Protein AF-A0A6F9ZJY0-F1 (afdb_monomer_lite)

Structure (mmCIF, N/CA/C/O backbone):
data_AF-A0A6F9ZJY0-F1
#
_entry.id   AF-A0A6F9ZJY0-F1
#
loop_
_atom_site.group_PDB
_atom_site.id
_atom_site.type_symbol
_atom_site.label_atom_id
_atom_site.label_alt_id
_atom_site.label_comp_id
_atom_site.label_asym_id
_atom_site.label_entity_id
_atom_site.label_seq_id
_atom_site.pdbx_PDB_ins_code
_atom_site.Cartn_x
_atom_site.Cartn_y
_atom_site.Cartn_z
_atom_site.occupancy
_atom_site.B_iso_or_equiv
_atom_site.auth_seq_id
_atom_site.auth_comp_id
_atom_site.auth_asym_id
_atom_site.auth_atom_id
_atom_site.pdbx_PDB_model_num
ATOM 1 N N . MET A 1 1 ? -24.459 -9.310 8.327 1.00 70.88 1 MET A N 1
ATOM 2 C CA . MET A 1 1 ? -23.333 -9.295 9.297 1.00 70.88 1 MET A CA 1
ATOM 3 C C . MET A 1 1 ? -23.371 -8.036 10.149 1.00 70.88 1 MET A C 1
ATOM 5 O O . MET A 1 1 ? -23.556 -6.952 9.599 1.00 70.88 1 MET A O 1
ATOM 9 N N . THR A 1 2 ? -23.153 -8.172 11.460 1.00 90.75 2 THR A N 1
ATOM 10 C CA . THR A 1 2 ? -22.990 -7.040 12.390 1.00 90.75 2 THR A CA 1
ATOM 11 C C . THR A 1 2 ? -21.738 -6.221 12.047 1.00 90.75 2 THR A C 1
ATOM 13 O O . THR A 1 2 ? -20.824 -6.716 11.381 1.00 90.75 2 THR A O 1
ATOM 16 N N . LYS A 1 3 ? -21.663 -4.962 12.502 1.00 86.94 3 LYS A N 1
ATOM 17 C CA . LYS A 1 3 ? -20.489 -4.092 12.277 1.00 86.94 3 LYS A CA 1
ATOM 18 C C . LYS A 1 3 ? -19.188 -4.739 12.768 1.00 86.94 3 LYS A C 1
ATOM 20 O O . LYS A 1 3 ? -18.176 -4.675 12.077 1.00 86.94 3 LYS A O 1
ATOM 25 N N . ILE A 1 4 ? -19.239 -5.400 13.923 1.00 87.38 4 ILE A N 1
ATOM 26 C CA . ILE A 1 4 ? -18.103 -6.127 14.507 1.00 87.38 4 ILE A CA 1
ATOM 27 C C . ILE A 1 4 ? -17.690 -7.293 13.603 1.00 87.38 4 ILE A C 1
ATOM 29 O O . ILE A 1 4 ? -16.508 -7.451 13.313 1.00 87.38 4 ILE A O 1
ATOM 33 N N . GLY A 1 5 ? -18.655 -8.055 13.074 1.00 89.75 5 GLY A N 1
ATOM 34 C CA . GLY A 1 5 ? -18.372 -9.108 12.098 1.00 89.75 5 GLY A CA 1
ATOM 35 C C . GLY A 1 5 ? -17.683 -8.574 10.839 1.00 89.75 5 GLY A C 1
ATOM 36 O O . GLY A 1 5 ? -16.706 -9.162 10.379 1.00 89.75 5 GLY A O 1
ATOM 37 N N . LYS A 1 6 ? -18.146 -7.433 10.303 1.00 91.94 6 LYS A N 1
ATOM 38 C CA . LYS A 1 6 ? -17.515 -6.780 9.140 1.00 91.94 6 LYS A CA 1
ATOM 39 C C . LYS A 1 6 ? -16.080 -6.343 9.445 1.00 91.94 6 LYS A C 1
ATOM 41 O O . LYS A 1 6 ? -15.206 -6.551 8.616 1.00 91.94 6 LYS A O 1
ATOM 46 N N . LEU A 1 7 ? -15.831 -5.786 10.633 1.00 91.06 7 LEU A N 1
ATOM 47 C CA . LEU A 1 7 ? -14.488 -5.396 11.075 1.00 91.06 7 LEU A CA 1
ATOM 48 C C . LEU A 1 7 ? -13.551 -6.598 11.217 1.00 91.06 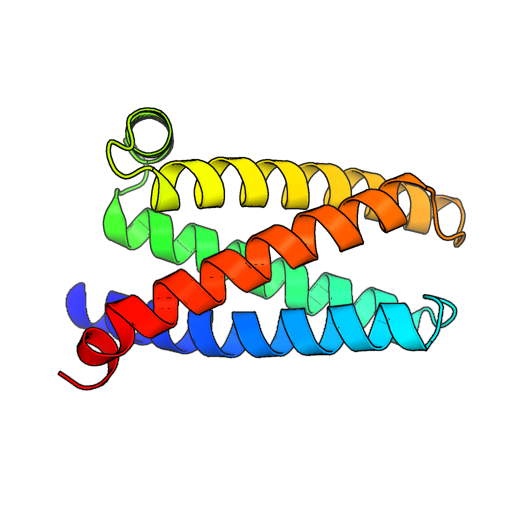7 LEU A C 1
ATOM 50 O O . LEU A 1 7 ? -12.422 -6.528 10.747 1.00 91.06 7 LEU A O 1
ATOM 54 N N . ARG A 1 8 ? -14.011 -7.712 11.801 1.00 89.81 8 ARG A N 1
ATOM 55 C CA . ARG A 1 8 ? -13.210 -8.946 11.891 1.00 89.81 8 ARG A CA 1
ATOM 56 C C . ARG A 1 8 ? -12.837 -9.478 10.507 1.00 89.81 8 ARG A C 1
ATOM 58 O O . ARG A 1 8 ? -11.674 -9.800 10.281 1.00 89.81 8 ARG A O 1
ATOM 65 N N . LEU A 1 9 ? -13.797 -9.534 9.581 1.00 91.62 9 LEU A N 1
ATOM 66 C CA . LEU A 1 9 ? -13.547 -9.965 8.202 1.00 91.62 9 LEU A CA 1
ATOM 67 C C . LEU A 1 9 ? -12.566 -9.028 7.489 1.00 91.62 9 LEU A C 1
ATOM 69 O O . LEU A 1 9 ? -11.573 -9.491 6.939 1.00 91.62 9 LEU A O 1
ATOM 73 N N . CYS A 1 10 ? -12.821 -7.720 7.543 1.00 94.12 10 CYS A N 1
ATOM 74 C CA . CYS A 1 10 ? -11.962 -6.708 6.937 1.00 94.12 10 CYS A CA 1
ATOM 75 C C . CYS A 1 10 ? -10.534 -6.800 7.481 1.00 94.12 10 CYS A C 1
ATOM 77 O O . CYS A 1 10 ? -9.593 -6.874 6.703 1.00 94.12 10 CYS A O 1
ATOM 79 N N . ASN A 1 11 ? -10.363 -6.917 8.797 1.00 91.62 11 ASN A N 1
ATOM 80 C CA . ASN A 1 11 ? -9.050 -7.066 9.409 1.00 91.62 11 ASN A CA 1
ATOM 81 C C . ASN A 1 11 ? -8.338 -8.347 8.939 1.00 91.62 11 ASN A C 1
ATOM 83 O O . ASN A 1 11 ? -7.167 -8.285 8.570 1.00 91.62 11 ASN A O 1
ATOM 87 N N . ARG A 1 12 ? -9.020 -9.505 8.905 1.00 90.75 12 ARG A N 1
ATOM 88 C CA . ARG A 1 12 ? -8.431 -10.770 8.409 1.00 90.75 12 ARG A CA 1
ATOM 89 C C . ARG A 1 12 ? -7.980 -10.652 6.957 1.00 90.75 12 ARG A C 1
ATOM 91 O O . ARG A 1 12 ? -6.862 -11.041 6.628 1.00 90.75 12 ARG A O 1
ATOM 98 N N . LEU A 1 13 ? -8.829 -10.078 6.107 1.00 93.88 13 LEU A N 1
ATOM 99 C CA . LEU A 1 13 ? -8.485 -9.818 4.714 1.00 93.88 13 LEU A CA 1
ATOM 100 C C . LEU A 1 13 ? -7.329 -8.823 4.608 1.00 93.88 13 LEU A C 1
ATOM 102 O O . LEU A 1 13 ? -6.469 -8.993 3.758 1.00 93.88 13 LEU A O 1
ATOM 106 N N . LEU A 1 14 ? -7.284 -7.795 5.456 1.00 92.88 14 LEU A N 1
ATOM 107 C CA . LEU A 1 14 ? -6.222 -6.794 5.438 1.00 92.88 14 LEU A CA 1
ATOM 108 C C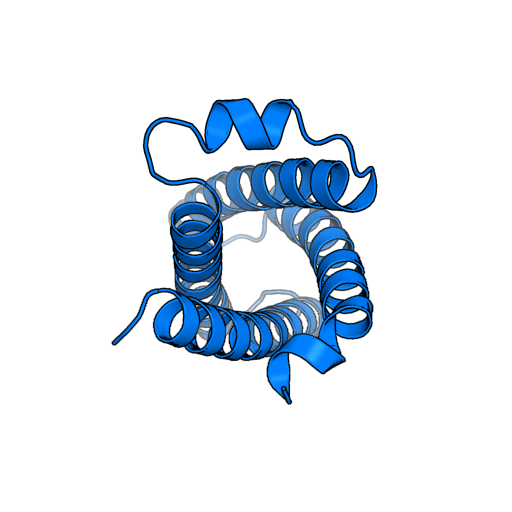 . LEU A 1 14 ? -4.877 -7.416 5.819 1.00 92.88 14 LEU A C 1
ATOM 110 O O . LEU A 1 14 ? -3.871 -7.125 5.178 1.00 92.88 14 LEU A O 1
ATOM 114 N N . PHE A 1 15 ? -4.857 -8.317 6.804 1.00 91.88 15 PHE A N 1
ATOM 115 C CA . PHE A 1 15 ? -3.665 -9.089 7.148 1.00 91.88 15 PHE A CA 1
ATOM 116 C C . PHE A 1 15 ? -3.200 -9.956 5.973 1.00 91.88 15 PHE A C 1
ATOM 118 O O . PHE A 1 15 ? -2.045 -9.858 5.566 1.00 91.88 15 PHE A O 1
ATOM 125 N N . PHE A 1 16 ? -4.110 -10.729 5.374 1.00 93.50 16 PHE A N 1
ATOM 126 C CA . PHE A 1 16 ? -3.802 -11.543 4.197 1.00 93.50 16 PHE A CA 1
ATOM 127 C C . PHE A 1 16 ? -3.266 -10.694 3.032 1.00 93.50 16 PHE A C 1
ATOM 129 O O . PHE A 1 16 ? -2.218 -11.001 2.469 1.00 93.50 16 PHE A O 1
ATOM 136 N N . MET A 1 17 ? -3.926 -9.577 2.718 1.00 94.81 17 MET A N 1
ATOM 137 C CA . MET A 1 17 ? -3.501 -8.678 1.643 1.00 94.81 17 MET A CA 1
ATOM 138 C C . MET A 1 17 ? -2.168 -7.989 1.952 1.00 94.81 17 MET A C 1
ATOM 140 O O . MET A 1 17 ? -1.394 -7.761 1.030 1.00 94.81 17 MET A O 1
ATOM 144 N N . THR A 1 18 ? -1.864 -7.708 3.225 1.00 93.81 18 THR A N 1
ATOM 145 C CA . THR A 1 18 ? -0.549 -7.188 3.646 1.00 93.81 18 THR A CA 1
ATOM 146 C C . THR A 1 18 ? 0.563 -8.190 3.328 1.00 93.81 18 THR A C 1
ATOM 148 O O . THR A 1 18 ? 1.615 -7.792 2.836 1.00 93.81 18 THR A O 1
ATOM 151 N N . LEU A 1 19 ? 0.338 -9.487 3.565 1.00 94.31 19 LEU A N 1
ATOM 152 C CA . LEU A 1 19 ? 1.310 -10.526 3.212 1.00 94.31 19 LEU A CA 1
ATOM 153 C C . LEU A 1 19 ? 1.467 -10.655 1.695 1.00 94.31 19 LEU A C 1
ATOM 155 O O . LEU A 1 19 ? 2.590 -10.681 1.202 1.00 94.31 19 LEU A O 1
ATOM 159 N N . MET A 1 20 ? 0.357 -10.677 0.952 1.00 96.00 20 MET A N 1
ATOM 160 C CA . MET A 1 20 ? 0.380 -10.779 -0.511 1.00 96.00 20 MET A CA 1
ATOM 161 C C . MET A 1 20 ? 1.125 -9.608 -1.155 1.00 96.00 20 MET A C 1
ATOM 163 O O . MET A 1 20 ? 2.003 -9.827 -1.992 1.00 96.00 20 MET A O 1
ATOM 167 N N . ILE A 1 21 ? 0.818 -8.369 -0.748 1.00 96.88 21 ILE A N 1
ATOM 168 C CA . ILE A 1 21 ? 1.494 -7.198 -1.310 1.00 96.88 21 ILE A CA 1
ATOM 169 C C . ILE A 1 21 ? 2.977 -7.204 -0.934 1.00 96.88 21 ILE A C 1
ATOM 171 O O . ILE A 1 21 ? 3.802 -6.994 -1.813 1.00 96.88 21 ILE A O 1
ATOM 175 N N . PHE A 1 22 ? 3.329 -7.564 0.306 1.00 95.62 22 PHE A N 1
ATOM 176 C CA . PHE A 1 22 ? 4.721 -7.669 0.744 1.00 95.62 22 PHE A CA 1
ATOM 177 C C . PHE A 1 22 ? 5.516 -8.688 -0.077 1.00 95.62 22 PHE A C 1
ATOM 179 O O . PHE A 1 22 ? 6.581 -8.356 -0.593 1.00 95.62 22 PHE A O 1
ATOM 186 N N . VAL A 1 23 ? 4.982 -9.901 -0.253 1.00 95.94 23 VAL A N 1
ATOM 187 C CA . VAL A 1 23 ? 5.629 -10.945 -1.059 1.00 95.94 23 VAL A CA 1
ATOM 188 C C . VAL A 1 23 ? 5.800 -10.480 -2.502 1.00 95.94 23 VAL A C 1
ATOM 190 O O . VAL A 1 23 ? 6.897 -10.591 -3.040 1.00 95.94 23 VAL A O 1
ATOM 193 N N . SER A 1 24 ? 4.762 -9.898 -3.112 1.00 96.50 24 SER A N 1
ATOM 194 C CA . SER A 1 24 ? 4.858 -9.388 -4.486 1.00 96.50 24 SER A CA 1
ATOM 195 C C . SER A 1 24 ? 5.864 -8.234 -4.628 1.00 96.50 24 SER A C 1
ATOM 197 O O . SER A 1 24 ? 6.598 -8.190 -5.611 1.00 96.50 24 SER A O 1
ATOM 199 N N . SER A 1 25 ? 5.962 -7.337 -3.636 1.00 94.69 25 SER A N 1
ATOM 200 C CA . SER A 1 25 ? 6.947 -6.247 -3.614 1.00 94.69 25 SER A CA 1
ATOM 201 C C . SER A 1 25 ? 8.375 -6.783 -3.552 1.00 94.69 25 SER A C 1
ATOM 203 O O . SER A 1 25 ? 9.217 -6.379 -4.348 1.00 94.69 25 SER A O 1
ATOM 205 N N . VAL A 1 26 ? 8.650 -7.712 -2.628 1.00 94.62 26 VAL A N 1
ATOM 206 C CA . VAL A 1 26 ? 9.977 -8.335 -2.486 1.00 94.62 26 VAL A CA 1
ATOM 207 C C . VAL A 1 26 ? 10.337 -9.111 -3.749 1.00 94.62 26 VAL A C 1
ATOM 209 O O . VAL A 1 26 ? 11.458 -9.018 -4.241 1.00 94.62 26 VAL A O 1
ATOM 212 N N . GLN A 1 27 ? 9.375 -9.842 -4.309 1.00 95.75 27 GLN A N 1
ATOM 213 C CA . GLN A 1 27 ? 9.560 -10.589 -5.544 1.00 95.75 27 GLN A CA 1
ATOM 214 C C . GLN A 1 27 ? 9.928 -9.671 -6.719 1.00 95.75 27 GLN A C 1
ATOM 216 O O . GLN A 1 27 ? 10.861 -10.002 -7.447 1.00 95.75 27 GLN A O 1
ATOM 221 N N . LEU A 1 28 ? 9.262 -8.522 -6.888 1.00 93.69 28 LEU A N 1
ATOM 222 C CA . LEU A 1 28 ? 9.597 -7.543 -7.932 1.00 93.69 28 LEU A CA 1
ATOM 223 C C . LEU A 1 28 ? 10.983 -6.913 -7.762 1.00 93.69 28 LEU A C 1
ATOM 225 O O . LEU A 1 28 ? 11.655 -6.675 -8.768 1.00 93.69 28 LEU A O 1
ATOM 229 N N . GLU A 1 29 ? 11.417 -6.679 -6.523 1.00 92.31 29 GLU A N 1
ATOM 230 C CA . GLU A 1 29 ? 12.761 -6.171 -6.226 1.00 92.31 29 GLU A CA 1
ATOM 231 C C . GLU A 1 29 ? 13.834 -7.191 -6.639 1.00 92.31 29 GLU A C 1
ATOM 233 O O . GLU A 1 29 ? 14.797 -6.844 -7.318 1.00 92.31 29 GLU A O 1
ATOM 238 N N . ILE A 1 30 ? 13.631 -8.472 -6.307 1.00 92.44 30 ILE A N 1
ATOM 239 C CA . ILE A 1 30 ? 14.586 -9.551 -6.614 1.00 92.44 30 ILE A CA 1
ATOM 240 C C . ILE A 1 30 ? 14.751 -9.751 -8.126 1.00 92.44 30 ILE A C 1
ATOM 242 O O . ILE A 1 30 ? 15.867 -9.945 -8.600 1.00 92.44 30 ILE A O 1
ATOM 246 N N . ILE A 1 31 ? 13.659 -9.705 -8.897 1.00 90.88 31 ILE A N 1
ATOM 247 C CA . ILE A 1 31 ? 13.707 -9.928 -10.356 1.00 90.88 31 ILE A CA 1
ATOM 248 C C . ILE A 1 31 ? 13.995 -8.650 -11.163 1.00 90.88 31 ILE A C 1
ATOM 250 O O . ILE A 1 31 ? 13.860 -8.646 -12.393 1.00 90.88 31 ILE A O 1
ATOM 254 N N . GLY A 1 32 ? 14.332 -7.550 -10.482 1.00 85.94 32 GLY A N 1
ATOM 255 C CA . GLY A 1 32 ? 14.661 -6.266 -11.101 1.00 85.94 32 GLY A CA 1
ATOM 256 C C . GLY A 1 32 ? 13.504 -5.624 -11.866 1.00 85.94 32 GLY A C 1
ATOM 257 O O . GLY A 1 32 ? 13.744 -4.876 -12.808 1.00 85.94 32 GLY A O 1
ATOM 258 N N . SER A 1 33 ? 12.251 -5.939 -11.510 1.00 84.56 33 SER A N 1
ATOM 259 C CA . SER A 1 33 ? 11.048 -5.400 -12.166 1.00 84.56 33 SER A CA 1
ATOM 260 C C . SER A 1 33 ? 11.073 -5.504 -13.703 1.00 84.56 33 SER A C 1
ATOM 262 O O . SER A 1 33 ? 10.650 -4.592 -14.407 1.00 84.56 33 SER A O 1
ATOM 264 N N . SER A 1 34 ? 11.592 -6.614 -14.230 1.00 80.38 34 SER A N 1
ATOM 265 C CA . SER A 1 34 ? 11.820 -6.812 -15.671 1.00 80.38 34 SER A CA 1
ATOM 266 C C . SER A 1 34 ? 10.637 -7.444 -16.413 1.00 80.38 34 SER A C 1
ATOM 268 O O . SER A 1 34 ? 10.529 -7.324 -17.631 1.00 80.38 34 SER A O 1
ATOM 270 N N . ASN A 1 35 ? 9.740 -8.126 -15.696 1.00 90.06 35 ASN A N 1
ATOM 271 C CA . ASN A 1 35 ? 8.675 -8.924 -16.296 1.00 90.06 35 ASN A CA 1
ATOM 272 C C . ASN A 1 35 ? 7.290 -8.258 -16.119 1.00 90.06 35 ASN A C 1
ATOM 274 O O . ASN A 1 35 ? 6.814 -8.147 -14.981 1.00 90.06 35 ASN A O 1
ATOM 278 N N . PRO A 1 36 ? 6.598 -7.894 -17.219 1.00 91.94 36 PRO A N 1
ATOM 279 C CA . PRO A 1 36 ? 5.285 -7.248 -17.176 1.00 91.94 36 PRO A CA 1
ATOM 280 C C . PRO A 1 36 ? 4.206 -8.032 -16.425 1.00 91.94 36 PRO A C 1
ATOM 282 O O . PRO A 1 36 ? 3.366 -7.421 -15.770 1.00 91.94 36 PRO A O 1
ATOM 285 N N . PHE A 1 37 ? 4.220 -9.368 -16.487 1.00 94.25 37 PHE A N 1
ATOM 286 C CA . PHE A 1 37 ? 3.224 -10.204 -15.811 1.00 94.25 37 PHE A CA 1
ATOM 287 C C . PHE A 1 37 ? 3.243 -9.975 -14.296 1.00 94.25 37 PHE A C 1
ATOM 289 O O . PHE A 1 37 ? 2.203 -9.745 -13.679 1.00 94.25 37 PHE A O 1
ATOM 296 N N . TRP A 1 38 ? 4.437 -9.961 -13.701 1.00 95.19 38 TRP A N 1
ATOM 297 C CA . TRP A 1 38 ? 4.602 -9.743 -12.266 1.00 95.19 38 TRP A CA 1
ATOM 298 C C . TRP A 1 38 ? 4.286 -8.306 -11.852 1.00 95.19 38 TRP A C 1
ATOM 300 O O . TRP A 1 38 ? 3.731 -8.089 -10.777 1.00 95.19 38 TRP A O 1
ATOM 310 N N . ILE A 1 39 ? 4.574 -7.329 -12.716 1.00 94.81 39 ILE A N 1
ATOM 311 C CA . ILE A 1 39 ? 4.233 -5.921 -12.476 1.00 94.81 39 ILE A CA 1
ATOM 312 C C . ILE A 1 39 ? 2.716 -5.744 -12.441 1.00 94.81 39 ILE A C 1
ATOM 314 O O . ILE A 1 39 ? 2.185 -5.175 -11.489 1.00 94.81 39 ILE A O 1
ATOM 318 N N . TRP A 1 40 ? 1.998 -6.285 -13.428 1.00 95.88 40 TRP A N 1
ATOM 319 C CA . TRP A 1 40 ? 0.535 -6.244 -13.441 1.00 95.88 40 TRP A CA 1
ATOM 320 C C . TRP A 1 40 ? -0.078 -7.004 -12.266 1.00 95.88 40 TRP A C 1
ATOM 322 O O . TRP A 1 40 ? -1.027 -6.512 -11.654 1.00 95.88 40 TRP A O 1
ATOM 332 N N . GLY A 1 41 ? 0.495 -8.154 -11.897 1.00 96.75 41 GLY A N 1
ATOM 333 C CA . GLY A 1 41 ? 0.100 -8.891 -10.699 1.00 96.75 41 GLY A CA 1
ATOM 334 C C . GLY A 1 41 ? 0.242 -8.051 -9.426 1.00 96.75 41 GLY A C 1
ATOM 335 O O . GLY A 1 41 ? -0.694 -7.972 -8.630 1.00 96.75 41 GLY A O 1
ATOM 336 N N . HIS A 1 42 ? 1.369 -7.358 -9.261 1.00 96.62 42 HIS A N 1
ATOM 337 C CA . HIS A 1 42 ? 1.592 -6.450 -8.138 1.00 96.62 42 HIS A CA 1
ATOM 338 C C . HIS A 1 42 ? 0.606 -5.275 -8.128 1.00 96.62 42 HIS A C 1
ATOM 340 O O . HIS A 1 42 ? 0.034 -4.975 -7.082 1.00 96.62 42 HIS A O 1
ATOM 346 N N . ILE A 1 43 ? 0.348 -4.649 -9.283 1.00 96.69 43 ILE A N 1
ATOM 347 C CA . ILE A 1 43 ? -0.645 -3.570 -9.413 1.00 96.69 43 ILE A CA 1
ATOM 348 C C . ILE A 1 43 ? -2.027 -4.070 -8.980 1.00 96.69 43 ILE A C 1
ATOM 350 O O . ILE A 1 43 ? -2.691 -3.421 -8.173 1.00 96.69 43 ILE A O 1
ATOM 354 N N . PHE A 1 44 ? -2.443 -5.244 -9.458 1.00 97.62 44 PHE A N 1
ATOM 355 C CA . PHE A 1 44 ? -3.730 -5.840 -9.110 1.00 97.62 44 PHE A CA 1
ATOM 356 C C . PHE A 1 44 ? -3.860 -6.094 -7.601 1.00 97.62 44 PHE A C 1
ATOM 358 O O . PHE A 1 44 ? -4.828 -5.653 -6.976 1.00 97.62 44 PHE A O 1
ATOM 365 N N . VAL A 1 45 ? -2.860 -6.738 -6.990 1.00 97.62 45 VAL A N 1
ATOM 366 C CA . VAL A 1 45 ? -2.824 -6.965 -5.535 1.00 97.62 45 VAL A CA 1
ATOM 367 C C . VAL A 1 45 ? -2.804 -5.634 -4.775 1.00 97.62 45 VAL A C 1
ATOM 369 O O . VAL A 1 45 ? -3.492 -5.495 -3.763 1.00 97.62 45 VAL A O 1
ATOM 372 N N . GLY A 1 46 ? -2.085 -4.630 -5.279 1.00 97.31 46 GLY A N 1
ATOM 373 C CA . GLY A 1 46 ? -2.032 -3.280 -4.719 1.00 97.31 46 GLY A CA 1
ATOM 374 C C . GLY A 1 46 ? -3.396 -2.593 -4.711 1.00 97.31 46 GLY A C 1
ATOM 375 O O . GLY A 1 46 ? -3.801 -2.043 -3.685 1.00 97.31 46 GLY A O 1
ATOM 376 N N . CYS A 1 47 ? -4.154 -2.686 -5.804 1.00 97.69 47 CYS A N 1
ATOM 377 C CA . CYS A 1 47 ? -5.520 -2.168 -5.880 1.00 97.69 47 CYS A CA 1
ATOM 378 C C . CYS A 1 47 ? -6.443 -2.841 -4.854 1.00 97.69 47 CYS A C 1
ATOM 380 O O . CYS A 1 47 ? -7.182 -2.150 -4.146 1.00 97.69 47 CYS A O 1
ATOM 382 N N . LEU A 1 48 ? -6.372 -4.172 -4.721 1.00 97.56 48 LEU A N 1
ATOM 383 C CA . LEU A 1 48 ? -7.140 -4.910 -3.712 1.00 97.56 48 LEU A CA 1
ATOM 384 C C . LEU A 1 48 ? -6.753 -4.496 -2.287 1.00 97.56 48 LEU A C 1
ATOM 386 O O . LEU A 1 48 ? -7.627 -4.284 -1.443 1.00 97.56 48 LEU A O 1
ATOM 390 N N . PHE A 1 49 ? -5.455 -4.338 -2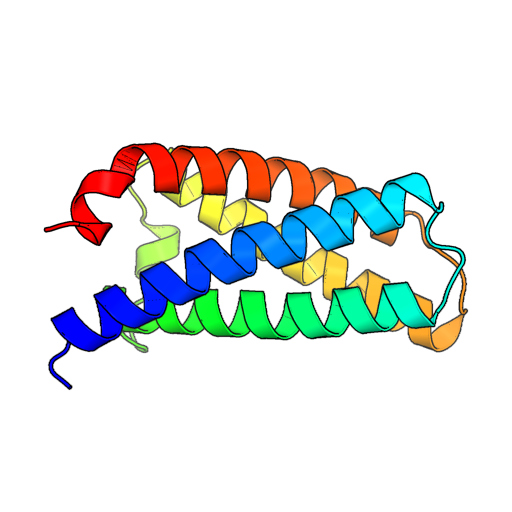.022 1.00 96.81 49 PHE A N 1
ATOM 391 C CA . PHE A 1 49 ? -4.944 -3.895 -0.730 1.00 96.81 49 PHE A CA 1
ATOM 392 C C . PHE A 1 49 ? -5.454 -2.493 -0.370 1.00 96.81 49 PHE A C 1
ATOM 394 O O . PHE A 1 49 ? -6.017 -2.307 0.710 1.00 96.81 49 PHE A O 1
ATOM 401 N N . VAL A 1 50 ? -5.336 -1.522 -1.281 1.00 96.00 50 VAL A N 1
ATOM 402 C CA . VAL A 1 50 ? -5.825 -0.149 -1.069 1.00 96.00 50 VAL A CA 1
ATOM 403 C C . VAL A 1 50 ? -7.338 -0.131 -0.860 1.00 96.00 50 VAL A C 1
ATOM 405 O O . VAL A 1 50 ? -7.815 0.517 0.073 1.00 96.00 50 VAL A O 1
ATOM 408 N N . GLY A 1 51 ? -8.100 -0.888 -1.656 1.00 96.19 51 GLY A N 1
ATOM 409 C CA . GLY A 1 51 ? -9.545 -1.032 -1.462 1.00 96.19 51 GLY A CA 1
ATOM 410 C C . GLY A 1 51 ? -9.895 -1.549 -0.063 1.00 96.19 51 GLY A C 1
ATOM 411 O O . GLY A 1 51 ? -10.799 -1.028 0.595 1.00 96.19 51 GLY A O 1
ATOM 412 N N . ASN A 1 52 ? -9.125 -2.511 0.445 1.00 95.50 52 ASN A N 1
ATOM 413 C CA . ASN A 1 52 ? -9.307 -3.058 1.785 1.00 95.50 52 ASN A CA 1
ATOM 414 C C . ASN A 1 52 ? -8.922 -2.058 2.894 1.00 95.50 52 ASN A C 1
ATOM 416 O O . ASN A 1 52 ? -9.626 -1.952 3.897 1.00 95.50 52 ASN A O 1
ATOM 420 N N . VAL A 1 53 ? -7.869 -1.253 2.698 1.00 93.44 53 VAL A N 1
ATOM 421 C CA . VAL A 1 53 ? -7.517 -0.141 3.604 1.00 93.44 53 VAL A CA 1
ATOM 422 C C . VAL A 1 53 ? -8.642 0.895 3.662 1.00 93.44 53 VAL A C 1
ATOM 424 O O . VAL A 1 53 ? -9.032 1.325 4.749 1.00 93.44 53 VAL A O 1
ATOM 427 N N . VAL A 1 54 ? -9.200 1.286 2.513 1.00 92.62 54 VAL A N 1
ATOM 428 C CA . VAL A 1 54 ? -10.329 2.228 2.455 1.00 92.62 54 VAL A CA 1
ATOM 429 C C . VAL A 1 54 ? -11.539 1.653 3.188 1.00 92.62 54 VAL A C 1
ATOM 431 O O . VAL A 1 54 ? -12.151 2.347 4.004 1.00 92.62 54 VAL A O 1
ATOM 434 N N . TRP A 1 55 ? -11.849 0.372 2.976 1.00 94.06 55 TRP A N 1
ATOM 435 C CA . TRP A 1 55 ? -12.934 -0.300 3.686 1.00 94.06 55 TRP A CA 1
ATOM 436 C C . TRP A 1 55 ? -12.699 -0.346 5.204 1.00 94.06 55 TRP A C 1
ATOM 438 O O . TRP A 1 55 ? -13.607 -0.024 5.977 1.00 94.06 55 TRP A O 1
ATOM 448 N N . HIS A 1 56 ? -11.475 -0.652 5.639 1.00 92.25 56 HIS A N 1
ATOM 449 C CA . HIS A 1 56 ? -11.075 -0.643 7.046 1.00 92.25 56 HIS A CA 1
ATOM 450 C C . HIS A 1 56 ? -11.303 0.732 7.690 1.00 92.25 56 HIS A C 1
ATOM 452 O O . HIS A 1 56 ? -11.946 0.845 8.741 1.00 92.25 56 HIS A O 1
ATOM 458 N N . LEU A 1 57 ? -10.837 1.799 7.037 1.00 90.00 57 LEU A N 1
ATOM 459 C CA . LEU A 1 57 ? -11.002 3.164 7.532 1.00 90.00 57 LEU A CA 1
ATOM 460 C C . LEU A 1 57 ? -12.473 3.598 7.546 1.00 90.00 57 LEU A C 1
ATOM 462 O O . LEU A 1 57 ? -12.907 4.251 8.500 1.00 90.00 57 LEU A O 1
ATOM 466 N N . TYR A 1 58 ? -13.255 3.196 6.542 1.00 90.00 58 TYR A N 1
ATOM 467 C CA . TYR A 1 58 ? -14.696 3.433 6.502 1.00 90.00 58 TYR A CA 1
ATOM 468 C C . TYR A 1 58 ? -15.414 2.766 7.682 1.00 90.00 58 TYR A C 1
ATOM 470 O O . TYR A 1 58 ? -16.211 3.416 8.362 1.00 90.00 58 TYR A O 1
ATOM 478 N N . LEU A 1 59 ? -15.110 1.501 7.989 1.00 90.38 59 LEU A N 1
ATOM 479 C CA . LEU A 1 59 ? -15.735 0.794 9.112 1.00 90.38 59 LEU A CA 1
ATOM 480 C C . LEU A 1 59 ? -15.380 1.420 10.473 1.00 90.38 59 LEU A C 1
ATOM 482 O O . LEU A 1 59 ? -16.213 1.412 11.389 1.00 90.38 59 LEU A O 1
ATOM 486 N N . HIS A 1 60 ? -14.179 1.994 10.605 1.00 86.25 60 HIS A N 1
ATOM 487 C CA . HIS A 1 60 ? -13.732 2.679 11.819 1.00 86.25 60 HIS A CA 1
ATOM 488 C C . HIS A 1 60 ? -14.303 4.094 11.980 1.00 86.25 60 HIS A C 1
ATOM 490 O O . HIS A 1 60 ? -14.743 4.452 13.075 1.00 86.25 60 HIS A O 1
ATOM 496 N N . TYR A 1 61 ? -14.297 4.908 10.922 1.00 84.50 61 TYR A N 1
ATOM 497 C CA . TYR A 1 61 ? -14.556 6.349 11.023 1.00 84.50 61 TYR A CA 1
ATOM 498 C C . TYR A 1 61 ? -15.813 6.836 10.295 1.00 84.50 61 TYR A C 1
ATOM 500 O O . TYR A 1 61 ? -16.276 7.940 10.588 1.00 84.50 61 TYR A O 1
ATOM 508 N N . GLY A 1 62 ? -16.387 6.036 9.395 1.00 83.69 62 GLY A N 1
ATOM 509 C CA . GLY A 1 62 ? -17.470 6.451 8.502 1.00 83.69 62 GLY A CA 1
ATOM 510 C C . GLY A 1 62 ? -17.029 7.481 7.450 1.00 83.69 62 GLY A C 1
ATOM 511 O O . GLY A 1 62 ? -15.975 8.106 7.564 1.00 83.69 62 GLY A O 1
ATOM 512 N N . TRP A 1 63 ? -17.860 7.688 6.425 1.00 73.69 63 TRP A N 1
ATOM 513 C CA . TRP A 1 63 ? -17.520 8.496 5.243 1.00 73.69 63 TRP A CA 1
ATOM 514 C C . TRP A 1 63 ? -17.299 9.990 5.539 1.00 73.69 63 TRP A C 1
ATOM 516 O O . TRP A 1 63 ? -16.331 10.585 5.079 1.00 73.69 63 TRP A O 1
ATOM 526 N N . ASN A 1 64 ? -18.135 10.598 6.384 1.00 70.94 64 ASN A N 1
ATOM 527 C CA . ASN A 1 64 ? -18.143 12.059 6.561 1.00 70.94 64 ASN A CA 1
ATOM 528 C C . ASN A 1 64 ? -17.039 12.592 7.489 1.00 70.94 64 ASN A C 1
ATOM 530 O O . ASN A 1 64 ? -16.881 13.802 7.632 1.00 70.94 64 ASN A O 1
ATOM 534 N N . SER A 1 65 ? -16.282 11.716 8.163 1.00 70.50 65 SER A N 1
ATOM 535 C CA . SER A 1 65 ? -15.318 12.154 9.183 1.00 70.50 65 SER A CA 1
ATOM 536 C C . SER A 1 65 ? -13.930 11.529 9.085 1.00 70.50 65 SER A C 1
ATOM 538 O O . SER A 1 65 ? -13.030 11.971 9.802 1.00 70.50 65 SER A O 1
ATOM 540 N N . TRP A 1 66 ? -13.720 10.547 8.203 1.00 70.25 66 TRP A N 1
ATOM 541 C CA . TRP A 1 66 ? -12.459 9.806 8.150 1.00 70.25 66 TRP A CA 1
ATOM 542 C C . TRP A 1 66 ? -11.246 10.688 7.841 1.00 70.25 66 TRP A C 1
ATOM 544 O O . TRP A 1 66 ? -10.314 10.677 8.636 1.00 70.25 66 TRP A O 1
ATOM 554 N N . ILE A 1 67 ? -11.279 11.538 6.806 1.00 69.19 67 ILE A N 1
ATOM 555 C CA . ILE A 1 67 ? -10.156 12.436 6.458 1.00 69.19 67 ILE A CA 1
ATOM 556 C C . ILE A 1 67 ? -9.791 13.343 7.642 1.00 69.19 67 ILE A C 1
ATOM 558 O O . ILE A 1 67 ? -8.633 13.424 8.052 1.00 69.19 67 ILE A O 1
ATOM 562 N N . ARG A 1 68 ? -10.795 13.971 8.270 1.00 72.12 68 ARG A N 1
ATOM 563 C CA . ARG A 1 68 ? -10.583 14.864 9.422 1.00 72.12 68 ARG A CA 1
ATOM 564 C C . ARG A 1 68 ? -10.014 14.115 10.630 1.00 72.12 68 ARG A C 1
ATOM 566 O O . ARG A 1 68 ? -9.188 14.661 11.358 1.00 72.12 68 ARG A O 1
ATOM 573 N N . ARG A 1 69 ? -10.451 12.875 10.865 1.00 72.94 69 ARG A N 1
ATOM 574 C CA . ARG A 1 69 ? -9.988 12.042 11.986 1.00 72.94 69 ARG A CA 1
ATOM 575 C C . ARG A 1 69 ? -8.605 11.446 11.741 1.00 72.94 69 ARG A C 1
ATOM 577 O O . ARG A 1 69 ? -7.829 11.372 12.685 1.00 72.94 69 ARG A O 1
ATOM 584 N N . VAL A 1 70 ? -8.281 11.102 10.496 1.00 71.69 70 VAL A N 1
ATOM 585 C CA . VAL A 1 70 ? -6.943 10.683 10.056 1.00 71.69 70 VAL A CA 1
ATOM 586 C C . VAL A 1 70 ? -5.932 11.821 10.232 1.00 71.69 70 VAL A C 1
ATOM 588 O O . VAL A 1 70 ? -4.848 11.601 10.765 1.00 71.69 70 VAL A O 1
ATOM 591 N N . TYR A 1 71 ? -6.311 13.059 9.909 1.00 70.25 71 TYR A N 1
ATOM 592 C CA . TYR A 1 71 ? -5.458 14.225 10.159 1.00 70.25 71 TYR A CA 1
ATOM 593 C C . TYR A 1 71 ? -5.244 14.500 11.660 1.00 70.25 71 TYR A C 1
ATOM 595 O O . TYR A 1 71 ? -4.164 14.903 12.086 1.00 70.25 71 TYR A O 1
ATOM 603 N N . ARG A 1 72 ? -6.261 14.240 12.494 1.00 77.94 72 ARG A N 1
ATOM 604 C CA . ARG A 1 72 ? -6.236 14.478 13.951 1.00 77.94 72 ARG A CA 1
ATOM 605 C C . ARG A 1 72 ? -5.797 13.261 14.781 1.00 77.94 72 ARG A C 1
ATOM 607 O O . ARG A 1 72 ? -6.111 13.187 15.972 1.00 77.94 72 ARG A O 1
ATOM 614 N N . GLN A 1 73 ? -5.093 12.294 14.191 1.00 79.19 73 GLN A N 1
ATOM 615 C CA . GLN A 1 73 ? -4.647 11.096 14.912 1.00 79.19 73 GLN A CA 1
ATOM 616 C C . GLN A 1 73 ? -3.664 11.450 16.033 1.00 79.19 73 GLN A C 1
ATOM 618 O O . GLN A 1 73 ? -2.566 11.942 15.783 1.00 79.19 73 GLN A O 1
ATOM 623 N N . LYS A 1 74 ? -4.036 11.133 17.281 1.00 78.25 74 LYS A N 1
ATOM 624 C CA . LYS A 1 74 ? -3.182 11.359 18.462 1.00 78.25 74 LYS A CA 1
ATOM 625 C C . LYS A 1 74 ? -2.069 10.316 18.608 1.00 78.25 74 LYS A C 1
ATOM 627 O O . LYS A 1 74 ? -1.031 10.599 19.193 1.00 78.25 74 LYS A O 1
ATOM 632 N N . LYS A 1 75 ? -2.279 9.092 18.106 1.00 85.38 75 LYS A N 1
ATOM 633 C CA . LYS A 1 75 ? -1.287 8.009 18.199 1.00 85.38 75 LYS A CA 1
ATOM 634 C C . LYS A 1 75 ? -0.266 8.141 17.074 1.00 85.38 75 LYS A C 1
ATOM 636 O O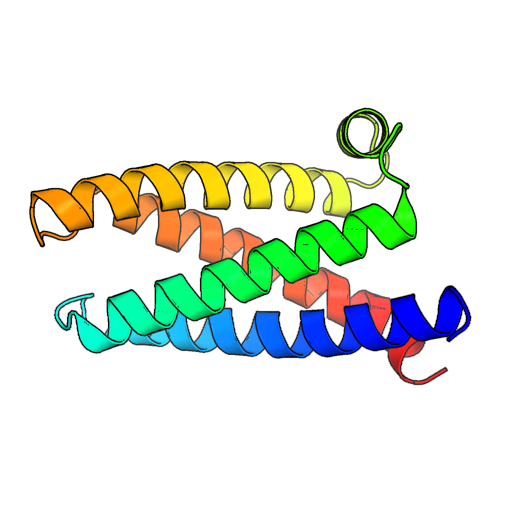 . LYS A 1 75 ? -0.625 7.992 15.908 1.00 85.38 75 LYS A O 1
ATOM 641 N N . ILE A 1 76 ? 1.000 8.334 17.445 1.00 87.25 76 ILE A N 1
ATOM 642 C CA . ILE A 1 76 ? 2.118 8.548 16.515 1.00 87.25 76 ILE A CA 1
ATOM 643 C C . ILE A 1 76 ? 2.204 7.470 15.422 1.00 87.25 76 ILE A C 1
ATOM 645 O O . ILE A 1 76 ? 2.326 7.800 14.249 1.00 87.25 76 ILE A O 1
ATOM 649 N N . MET A 1 77 ? 2.018 6.192 15.778 1.00 87.31 77 MET A N 1
ATOM 650 C CA . MET A 1 77 ? 2.035 5.073 14.823 1.00 87.31 77 MET A CA 1
ATOM 651 C C . MET A 1 77 ? 0.946 5.209 13.749 1.00 87.31 77 MET A C 1
ATOM 653 O O . MET A 1 77 ? 1.226 5.107 12.561 1.00 87.31 77 MET A O 1
ATOM 657 N N . ASN A 1 78 ? -0.297 5.490 14.151 1.00 87.06 78 ASN A N 1
ATOM 658 C CA . ASN A 1 78 ? -1.409 5.632 13.208 1.00 87.06 78 ASN A CA 1
ATOM 659 C C . ASN A 1 78 ? -1.223 6.858 12.305 1.00 87.06 78 ASN A C 1
ATOM 661 O O . ASN A 1 78 ? -1.620 6.825 11.142 1.00 87.06 78 ASN A O 1
ATOM 665 N N . LYS A 1 79 ? -0.610 7.927 12.830 1.00 88.75 79 LYS A N 1
ATOM 666 C CA . LYS A 1 79 ? -0.262 9.120 12.054 1.00 88.75 79 LYS A CA 1
ATOM 667 C C . LYS A 1 79 ? 0.753 8.782 10.959 1.00 88.75 79 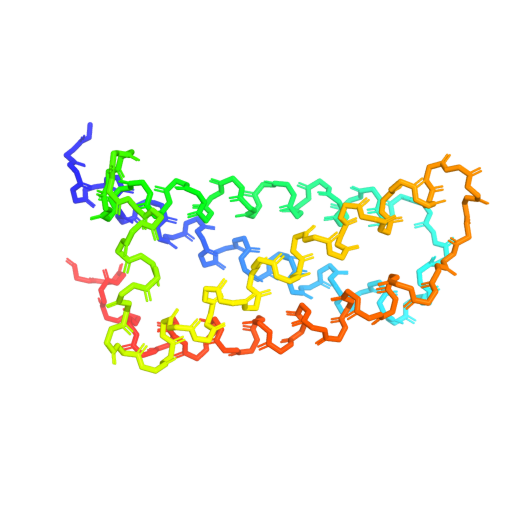LYS A C 1
ATOM 669 O O . LYS A 1 79 ? 0.498 9.092 9.800 1.00 88.75 79 LYS A O 1
ATOM 674 N N . TRP A 1 80 ? 1.841 8.089 11.300 1.00 91.88 80 TRP A N 1
ATOM 675 C CA . TRP A 1 80 ? 2.845 7.663 10.319 1.00 91.88 80 TRP A CA 1
ATOM 676 C C . TRP A 1 80 ? 2.281 6.704 9.276 1.00 91.88 80 TRP A C 1
ATOM 678 O O . TRP A 1 80 ? 2.482 6.936 8.090 1.00 91.88 80 TRP A O 1
ATOM 688 N N . LEU A 1 81 ? 1.507 5.694 9.688 1.00 92.56 81 LEU A N 1
ATOM 689 C CA . LEU A 1 81 ? 0.837 4.786 8.751 1.00 92.56 81 LEU A CA 1
ATOM 690 C C . LEU A 1 81 ? -0.054 5.542 7.761 1.00 92.56 81 LEU A C 1
ATOM 692 O O . LEU A 1 81 ? -0.051 5.229 6.577 1.00 92.56 81 LEU A O 1
ATOM 696 N N . SER A 1 82 ? -0.771 6.564 8.235 1.00 90.31 82 SER A N 1
ATOM 697 C CA . SER A 1 82 ? -1.643 7.383 7.390 1.00 90.31 82 SER A CA 1
ATOM 698 C C . SER A 1 82 ? -0.859 8.225 6.383 1.00 90.31 82 SER A C 1
ATOM 700 O O . SER A 1 82 ? -1.242 8.308 5.223 1.00 90.31 82 SER A O 1
ATOM 702 N N . VAL A 1 83 ? 0.248 8.840 6.802 1.00 91.88 83 VAL A N 1
ATOM 703 C CA . VAL A 1 83 ? 1.104 9.619 5.895 1.00 91.88 83 VAL A CA 1
ATOM 704 C C . VAL A 1 83 ? 1.755 8.705 4.858 1.00 91.88 83 VAL A C 1
ATOM 706 O O . VAL A 1 83 ? 1.714 8.990 3.665 1.00 91.88 83 VAL A O 1
ATOM 709 N N . LEU A 1 84 ? 2.313 7.578 5.298 1.00 94.94 84 LEU A N 1
ATOM 710 C CA . LEU A 1 84 ? 3.043 6.666 4.426 1.00 94.94 84 LEU A CA 1
ATOM 711 C C . LEU A 1 84 ? 2.135 5.972 3.409 1.00 94.94 84 LEU A C 1
ATOM 713 O O . LEU A 1 84 ? 2.546 5.842 2.260 1.00 94.94 84 LEU A O 1
ATOM 717 N N . ILE A 1 85 ? 0.904 5.580 3.768 1.00 93.50 85 ILE A N 1
ATOM 718 C CA . ILE A 1 85 ? -0.017 4.992 2.781 1.00 93.50 85 ILE A CA 1
ATOM 719 C C . ILE A 1 85 ? -0.412 6.006 1.705 1.00 93.50 85 ILE A C 1
ATOM 721 O O . ILE A 1 85 ? -0.493 5.640 0.536 1.00 93.50 85 ILE A O 1
ATOM 725 N N . ILE A 1 86 ? -0.585 7.285 2.064 1.00 93.44 86 ILE A N 1
ATOM 726 C CA . ILE A 1 86 ? -0.869 8.355 1.096 1.00 93.44 86 ILE A CA 1
ATOM 727 C C . ILE A 1 86 ? 0.319 8.529 0.145 1.00 93.44 86 ILE A C 1
ATOM 729 O O . ILE A 1 86 ? 0.136 8.485 -1.069 1.00 93.44 86 ILE A O 1
ATOM 733 N N . LEU A 1 87 ? 1.539 8.651 0.680 1.00 95.56 87 LEU A N 1
ATOM 734 C CA . LEU A 1 87 ? 2.756 8.774 -0.132 1.00 95.56 87 LEU A CA 1
ATOM 735 C C . LEU A 1 87 ? 2.974 7.551 -1.037 1.00 95.56 87 LEU A C 1
ATOM 737 O O . LEU A 1 87 ? 3.333 7.696 -2.207 1.00 95.56 87 LEU A O 1
ATOM 741 N N . THR A 1 88 ? 2.708 6.351 -0.519 1.00 96.25 88 THR A N 1
ATOM 742 C CA . THR A 1 88 ? 2.805 5.095 -1.275 1.00 96.25 88 THR A CA 1
ATOM 743 C C . THR A 1 88 ? 1.796 5.074 -2.422 1.00 96.25 88 THR A C 1
ATOM 745 O O . THR A 1 88 ? 2.171 4.756 -3.544 1.00 96.25 88 THR A O 1
ATOM 748 N N . CYS A 1 89 ? 0.543 5.479 -2.185 1.00 95.50 89 CYS A N 1
ATOM 749 C CA . CYS A 1 89 ? -0.484 5.534 -3.228 1.00 95.50 89 CYS A CA 1
ATOM 750 C C . CYS A 1 89 ? -0.172 6.591 -4.296 1.00 95.50 89 CYS A C 1
ATOM 752 O O . CYS A 1 89 ? -0.304 6.315 -5.483 1.00 95.50 89 CYS A O 1
ATOM 754 N N . MET A 1 90 ? 0.267 7.789 -3.899 1.00 96.12 90 MET A N 1
ATOM 755 C CA . MET A 1 90 ? 0.606 8.852 -4.853 1.00 96.12 90 MET A CA 1
ATOM 756 C C . MET A 1 90 ? 1.779 8.450 -5.749 1.00 96.12 90 MET A C 1
ATOM 758 O O . MET A 1 90 ? 1.700 8.585 -6.968 1.00 96.12 90 MET A O 1
ATOM 762 N N . SER A 1 91 ? 2.847 7.912 -5.156 1.00 96.94 91 SER A N 1
ATOM 763 C CA . SER A 1 91 ? 3.997 7.416 -5.918 1.00 96.94 91 SER A CA 1
ATOM 764 C C . SER A 1 91 ? 3.635 6.217 -6.803 1.00 96.94 91 SER A C 1
ATOM 766 O O . SER A 1 91 ? 4.104 6.162 -7.937 1.00 96.94 91 SER A O 1
ATOM 768 N N . ALA A 1 92 ? 2.745 5.321 -6.349 1.00 95.75 92 ALA A N 1
ATOM 769 C CA . ALA A 1 92 ? 2.241 4.202 -7.151 1.00 95.75 92 ALA A CA 1
ATOM 770 C C . ALA A 1 92 ? 1.518 4.684 -8.409 1.00 95.75 92 ALA A C 1
ATOM 772 O O . ALA A 1 92 ? 1.797 4.203 -9.501 1.00 95.75 92 ALA A O 1
ATOM 773 N N . ILE A 1 93 ? 0.611 5.656 -8.268 1.00 96.31 93 ILE A N 1
ATOM 774 C CA . ILE A 1 93 ? -0.157 6.202 -9.392 1.00 96.31 93 ILE A CA 1
ATOM 775 C C . ILE A 1 93 ? 0.793 6.771 -10.452 1.00 96.31 93 ILE A C 1
ATOM 777 O O . ILE A 1 93 ? 0.681 6.426 -11.626 1.00 96.31 93 ILE A O 1
ATOM 781 N N . ILE A 1 94 ? 1.765 7.590 -10.037 1.00 96.38 94 ILE A N 1
ATOM 782 C CA . ILE A 1 94 ? 2.749 8.183 -10.954 1.00 96.38 94 ILE A CA 1
ATOM 783 C C . ILE A 1 94 ? 3.588 7.087 -11.629 1.00 96.38 94 ILE A C 1
ATOM 785 O O . ILE A 1 94 ? 3.788 7.127 -12.844 1.00 96.38 94 ILE A O 1
ATOM 789 N N . ALA A 1 95 ? 4.047 6.088 -10.869 1.00 95.00 95 ALA A N 1
ATOM 790 C CA . ALA A 1 95 ? 4.830 4.977 -11.401 1.00 95.00 95 ALA A CA 1
ATOM 791 C C . ALA A 1 95 ? 4.039 4.136 -12.418 1.00 95.00 95 ALA A C 1
ATOM 793 O O . ALA A 1 95 ? 4.585 3.782 -13.461 1.00 95.00 95 ALA A O 1
ATOM 794 N N . VAL A 1 96 ? 2.753 3.871 -12.160 1.00 95.00 96 VAL A N 1
ATOM 795 C CA . VAL A 1 96 ? 1.867 3.131 -13.073 1.00 95.00 96 VAL A CA 1
ATOM 796 C C . VAL A 1 96 ? 1.635 3.913 -14.364 1.00 95.00 96 VAL A C 1
ATOM 798 O O . VAL A 1 96 ? 1.765 3.339 -15.441 1.00 95.00 96 VAL A O 1
ATOM 801 N N . PHE A 1 97 ? 1.362 5.220 -14.293 1.00 95.69 97 PHE A N 1
ATOM 802 C CA . PHE A 1 97 ? 1.236 6.046 -15.499 1.00 95.69 97 PHE A CA 1
ATOM 803 C C . PHE A 1 97 ? 2.523 6.058 -16.325 1.00 95.69 97 PHE A C 1
ATOM 805 O O . PHE A 1 97 ? 2.472 5.853 -17.535 1.00 95.69 97 PHE A O 1
ATOM 812 N N . HIS A 1 98 ? 3.680 6.226 -15.680 1.00 94.62 98 HIS A N 1
ATOM 813 C CA . HIS A 1 98 ? 4.967 6.157 -16.369 1.00 94.62 98 HIS A CA 1
ATOM 814 C C . HIS A 1 98 ? 5.187 4.791 -17.034 1.00 94.62 98 HIS A C 1
ATOM 816 O O . HIS A 1 98 ? 5.623 4.722 -18.185 1.00 94.62 98 HIS A O 1
ATOM 822 N N . TRP A 1 99 ? 4.873 3.703 -16.326 1.00 92.94 99 TRP A N 1
ATOM 823 C CA . TRP A 1 99 ? 4.982 2.341 -16.842 1.00 92.94 99 TRP A CA 1
ATOM 824 C C . TRP A 1 99 ? 4.092 2.117 -18.068 1.00 92.94 99 TRP A C 1
ATOM 826 O O . TRP A 1 99 ? 4.576 1.604 -19.070 1.00 92.94 99 TRP A O 1
ATOM 836 N N . MET A 1 100 ? 2.831 2.560 -18.034 1.00 92.06 100 MET A N 1
ATOM 837 C CA . MET A 1 100 ? 1.903 2.411 -19.165 1.00 92.06 100 MET A CA 1
ATOM 838 C C . MET A 1 100 ? 2.373 3.138 -20.432 1.00 92.06 100 MET A C 1
ATOM 840 O O . MET A 1 100 ? 2.043 2.708 -21.534 1.00 92.06 100 MET A O 1
ATOM 844 N N . VAL A 1 101 ? 3.129 4.231 -20.283 1.00 93.31 101 VAL A N 1
ATOM 845 C CA . VAL A 1 101 ? 3.647 5.017 -21.413 1.00 93.31 101 VAL A CA 1
ATOM 846 C C . VAL A 1 101 ? 4.972 4.464 -21.937 1.00 93.31 101 VAL A C 1
ATOM 848 O O . VAL A 1 101 ? 5.187 4.433 -23.144 1.00 93.31 101 VAL A O 1
ATOM 851 N N . THR A 1 102 ? 5.875 4.055 -21.045 1.00 91.19 102 THR A N 1
ATOM 852 C CA . THR A 1 102 ? 7.281 3.798 -21.405 1.00 91.19 102 THR A CA 1
ATOM 853 C C . THR A 1 102 ? 7.690 2.333 -21.336 1.00 91.19 102 THR A C 1
ATOM 855 O O . THR A 1 102 ? 8.694 1.975 -21.941 1.00 91.19 102 THR A O 1
ATOM 858 N N . TYR A 1 103 ? 6.967 1.497 -20.582 1.00 86.19 103 TYR A N 1
ATOM 859 C CA . TYR A 1 103 ? 7.374 0.133 -20.211 1.00 86.19 103 TYR A CA 1
ATOM 860 C C . TYR A 1 103 ? 8.768 0.051 -19.563 1.00 86.19 103 TYR A C 1
ATOM 862 O O . TYR A 1 103 ? 9.413 -0.996 -19.564 1.00 86.19 103 TYR A O 1
ATOM 870 N N . ILE A 1 104 ? 9.237 1.163 -18.986 1.00 86.88 104 ILE A N 1
ATOM 871 C CA . ILE A 1 104 ? 10.532 1.274 -18.317 1.00 86.88 104 ILE A CA 1
ATOM 872 C C . ILE A 1 104 ? 10.301 1.560 -16.835 1.00 86.88 104 ILE A C 1
ATOM 874 O O . ILE A 1 104 ? 9.462 2.386 -16.452 1.00 86.88 104 ILE A O 1
ATOM 878 N N . HIS A 1 105 ? 11.077 0.880 -15.989 1.00 83.75 105 HIS A N 1
ATOM 879 C CA . HIS A 1 105 ? 11.092 1.150 -14.560 1.00 83.75 105 HIS A CA 1
ATOM 880 C C . HIS A 1 105 ? 11.650 2.553 -14.295 1.00 83.75 105 HIS A C 1
ATOM 882 O O . HIS A 1 105 ? 12.772 2.882 -14.675 1.00 83.75 105 HIS A O 1
ATOM 888 N N . SER A 1 106 ? 10.854 3.390 -13.638 1.00 89.50 106 SER A N 1
ATOM 889 C CA . SER A 1 106 ? 11.218 4.774 -13.350 1.00 89.50 106 SER A CA 1
ATOM 890 C C . SER A 1 106 ? 11.863 4.928 -11.973 1.00 89.50 106 SER A C 1
ATOM 892 O O . SER A 1 106 ? 11.546 4.172 -11.052 1.00 89.50 106 SER A O 1
ATOM 894 N N . PRO A 1 107 ? 12.670 5.984 -11.759 1.00 91.50 107 PRO A N 1
ATOM 895 C CA . PRO A 1 107 ? 13.151 6.343 -10.425 1.00 91.50 107 PRO A CA 1
ATOM 896 C C . PRO A 1 107 ? 12.019 6.507 -9.396 1.00 91.50 107 PRO A C 1
ATOM 898 O O . PRO A 1 107 ? 12.187 6.158 -8.228 1.00 91.50 107 PRO A O 1
ATOM 901 N N . ILE A 1 108 ? 10.841 6.986 -9.824 1.00 92.31 108 ILE A N 1
ATOM 902 C CA . ILE A 1 108 ? 9.662 7.098 -8.951 1.00 92.31 108 ILE A CA 1
ATOM 903 C C . ILE A 1 108 ? 9.106 5.725 -8.545 1.00 92.31 108 ILE A C 1
ATOM 905 O O . ILE A 1 108 ? 8.643 5.583 -7.415 1.00 92.31 108 ILE A O 1
ATOM 909 N N . GLY A 1 109 ? 9.221 4.703 -9.401 1.00 91.44 109 GLY A N 1
ATOM 910 C CA . GLY A 1 109 ? 8.936 3.309 -9.049 1.00 91.44 109 GLY A CA 1
ATOM 911 C C . GLY A 1 109 ? 9.857 2.793 -7.940 1.00 91.44 109 GLY A C 1
ATOM 912 O O . GLY A 1 109 ? 9.385 2.206 -6.968 1.00 91.44 109 GLY A O 1
ATOM 913 N N . GLY A 1 110 ? 11.152 3.111 -8.009 1.00 91.06 110 GLY A N 1
ATOM 914 C CA . GLY A 1 110 ? 12.104 2.789 -6.940 1.00 91.06 110 GLY A CA 1
ATOM 915 C C . GLY A 1 110 ? 11.810 3.522 -5.621 1.00 91.06 110 GLY A C 1
ATOM 916 O O . GLY A 1 110 ? 11.924 2.944 -4.538 1.00 91.06 110 GLY A O 1
ATOM 917 N N . ILE A 1 111 ? 11.381 4.789 -5.684 1.00 93.94 111 ILE A N 1
ATOM 918 C CA . ILE A 1 111 ? 10.932 5.547 -4.500 1.00 93.94 111 ILE A CA 1
ATOM 919 C C . ILE A 1 111 ? 9.668 4.916 -3.902 1.00 93.94 111 ILE A C 1
ATOM 921 O O . ILE A 1 111 ? 9.602 4.723 -2.686 1.00 93.94 111 ILE A O 1
ATOM 925 N N . HIS A 1 112 ? 8.693 4.568 -4.748 1.00 95.62 112 HIS A N 1
ATOM 926 C CA . HIS A 1 112 ? 7.475 3.871 -4.345 1.00 95.62 112 HIS A CA 1
ATOM 927 C C . HIS A 1 112 ? 7.803 2.583 -3.577 1.00 95.62 112 HIS A C 1
ATOM 929 O O . HIS A 1 112 ? 7.288 2.393 -2.475 1.00 95.62 112 HIS A O 1
ATOM 935 N N . GLY A 1 113 ? 8.718 1.756 -4.097 1.00 93.38 113 GLY A N 1
ATOM 936 C CA . GLY A 1 113 ? 9.149 0.517 -3.444 1.00 93.38 113 GLY A CA 1
ATOM 937 C C . GLY A 1 113 ? 9.717 0.744 -2.038 1.00 93.38 113 GLY A C 1
ATOM 938 O O . GLY A 1 113 ? 9.293 0.097 -1.080 1.00 93.38 113 GLY A O 1
ATOM 939 N N . LYS A 1 114 ? 10.611 1.727 -1.871 1.00 94.56 114 LYS A N 1
ATOM 940 C CA . LYS A 1 114 ? 11.235 2.036 -0.569 1.00 94.56 114 LYS A CA 1
ATOM 941 C C . LYS A 1 114 ? 10.235 2.579 0.452 1.00 94.56 114 LYS A C 1
ATOM 943 O O . LYS A 1 114 ? 10.220 2.134 1.600 1.00 94.56 114 LYS A O 1
ATOM 948 N N . VAL A 1 115 ? 9.385 3.527 0.050 1.00 96.12 115 VAL A N 1
ATOM 949 C CA . VAL A 1 115 ? 8.358 4.099 0.940 1.00 96.12 115 VAL A CA 1
ATOM 950 C C . VAL A 1 115 ? 7.313 3.040 1.302 1.00 96.12 115 VAL A C 1
ATOM 952 O O . VAL A 1 115 ? 6.939 2.922 2.472 1.00 96.12 115 VAL A O 1
ATOM 955 N N . GLY A 1 116 ? 6.900 2.228 0.325 1.00 95.62 116 GLY A N 1
ATOM 956 C CA . GLY A 1 116 ? 5.985 1.107 0.517 1.00 95.62 116 GLY A CA 1
ATOM 957 C C . GLY A 1 116 ? 6.538 0.056 1.479 1.00 95.62 116 GLY A C 1
ATOM 958 O O . GLY A 1 116 ? 5.815 -0.404 2.360 1.00 95.62 116 GLY A O 1
ATOM 959 N N . LEU A 1 117 ? 7.832 -0.264 1.401 1.00 95.31 117 LEU A N 1
ATOM 960 C CA . LEU A 1 117 ? 8.479 -1.185 2.337 1.00 95.31 117 LEU A CA 1
ATOM 961 C C . LEU A 1 117 ? 8.432 -0.660 3.780 1.00 95.31 117 LEU A C 1
ATOM 963 O O . LEU A 1 117 ? 8.041 -1.393 4.689 1.00 95.31 117 LEU A O 1
ATOM 967 N N . ILE A 1 118 ? 8.764 0.619 3.997 1.00 96.12 118 ILE A N 1
ATOM 968 C CA . ILE A 1 118 ? 8.686 1.249 5.328 1.00 96.12 118 ILE A CA 1
ATOM 969 C C . ILE A 1 118 ? 7.249 1.188 5.861 1.00 96.12 118 ILE A C 1
ATOM 971 O O . ILE A 1 118 ? 7.028 0.837 7.023 1.00 96.12 118 ILE A O 1
ATOM 975 N N . PHE A 1 119 ? 6.263 1.494 5.012 1.00 96.12 119 PHE A N 1
ATOM 976 C CA . PHE A 1 119 ? 4.852 1.372 5.366 1.00 96.12 119 PHE A CA 1
ATOM 977 C C . PHE A 1 119 ? 4.492 -0.057 5.797 1.00 96.12 119 PHE A C 1
ATOM 979 O O . PHE A 1 119 ? 3.892 -0.232 6.859 1.00 96.12 119 PHE A O 1
ATOM 986 N N . LEU A 1 120 ? 4.875 -1.070 5.015 1.00 94.25 120 LEU A N 1
ATOM 987 C CA . LEU A 1 120 ? 4.539 -2.469 5.287 1.00 94.25 120 LEU A CA 1
ATOM 988 C C . LEU A 1 120 ? 5.170 -2.975 6.587 1.00 94.25 120 LEU A C 1
ATOM 990 O O . LEU A 1 120 ? 4.486 -3.629 7.373 1.00 94.25 120 LEU A O 1
ATOM 994 N N . LEU A 1 121 ? 6.423 -2.613 6.874 1.00 93.44 121 LEU A N 1
ATOM 995 C CA . LEU A 1 121 ? 7.077 -2.969 8.138 1.00 93.44 121 LEU A CA 1
ATOM 996 C C . LEU A 1 121 ? 6.340 -2.376 9.349 1.00 93.44 121 LEU A C 1
ATOM 998 O O . LEU A 1 121 ? 6.082 -3.073 10.335 1.00 93.44 121 LEU A O 1
ATOM 1002 N N . LEU A 1 122 ? 5.936 -1.105 9.269 1.00 94.00 122 LEU A N 1
ATOM 1003 C CA . LEU A 1 122 ? 5.147 -0.470 10.326 1.00 94.00 122 LEU A CA 1
ATOM 1004 C C . LEU A 1 122 ? 3.741 -1.073 10.438 1.00 94.00 122 LEU A C 1
ATOM 1006 O O . LEU A 1 122 ? 3.228 -1.226 11.550 1.00 94.00 122 LEU A O 1
ATOM 1010 N N . ALA A 1 123 ? 3.117 -1.433 9.314 1.00 91.19 123 ALA A N 1
ATOM 1011 C CA . ALA A 1 123 ? 1.800 -2.060 9.285 1.00 91.19 123 ALA A CA 1
ATOM 1012 C C . ALA A 1 123 ? 1.834 -3.453 9.933 1.00 91.19 123 ALA A C 1
ATOM 1014 O O . ALA A 1 123 ? 0.979 -3.758 10.766 1.00 91.19 123 ALA A O 1
ATOM 1015 N N . LEU A 1 124 ? 2.861 -4.261 9.651 1.00 88.19 124 LEU A N 1
ATOM 1016 C CA . LEU A 1 124 ? 3.092 -5.543 10.323 1.00 88.19 124 LEU A CA 1
ATOM 1017 C C . LEU A 1 124 ? 3.270 -5.352 11.832 1.00 88.19 124 LEU A C 1
ATOM 1019 O O . LEU A 1 124 ? 2.587 -6.007 12.621 1.00 88.19 124 LEU A O 1
ATOM 1023 N N . GLY A 1 125 ? 4.102 -4.391 12.248 1.00 87.69 125 GLY A N 1
ATOM 1024 C CA . GLY A 1 125 ? 4.261 -4.040 13.661 1.00 87.69 125 GLY A CA 1
ATOM 1025 C C . GLY A 1 125 ? 2.942 -3.620 14.324 1.00 87.69 125 GLY A C 1
ATOM 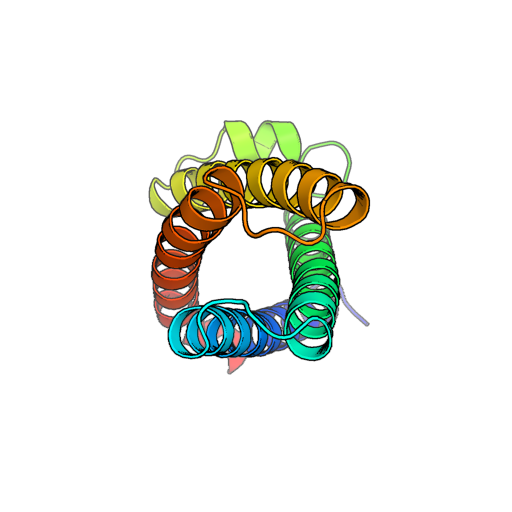1026 O O . GLY A 1 125 ? 2.662 -4.005 15.462 1.00 87.69 125 GLY A O 1
ATOM 1027 N N . HIS A 1 126 ? 2.092 -2.876 13.611 1.00 87.88 126 HIS A N 1
ATOM 1028 C CA . HIS A 1 126 ? 0.755 -2.505 14.075 1.00 87.88 126 HIS A CA 1
ATOM 1029 C C . HIS A 1 126 ? -0.154 -3.727 14.261 1.00 87.88 126 HIS A C 1
ATOM 1031 O O . HIS A 1 126 ? -0.824 -3.827 15.294 1.00 87.88 126 HIS A O 1
ATOM 1037 N N . VAL A 1 127 ? -0.168 -4.654 13.299 1.00 85.06 127 VAL A N 1
ATOM 1038 C CA . VAL A 1 127 ? -0.983 -5.875 13.360 1.00 85.06 127 VAL A CA 1
ATOM 1039 C C . VAL A 1 127 ? -0.529 -6.786 14.497 1.00 85.06 127 VAL A C 1
ATOM 1041 O O . VAL A 1 127 ? -1.369 -7.201 15.292 1.00 85.06 127 VAL A O 1
ATOM 1044 N N . ILE A 1 128 ? 0.777 -7.032 14.646 1.00 82.06 128 ILE A N 1
ATOM 1045 C CA . ILE A 1 128 ? 1.333 -7.865 15.728 1.00 82.06 128 ILE A CA 1
ATOM 1046 C C . ILE A 1 128 ? 0.887 -7.328 17.097 1.00 82.06 128 ILE A C 1
ATOM 1048 O O . ILE A 1 128 ? 0.406 -8.077 17.946 1.00 82.06 128 ILE A O 1
ATOM 1052 N N . LYS A 1 129 ? 0.919 -6.002 17.289 1.00 83.00 129 LYS A N 1
ATOM 1053 C CA . LYS A 1 129 ? 0.459 -5.342 18.528 1.00 83.00 129 LYS A CA 1
ATOM 1054 C C . LYS A 1 129 ? -1.053 -5.442 18.782 1.00 83.00 129 LYS A C 1
ATOM 1056 O O . LYS A 1 129 ? -1.525 -5.051 19.852 1.00 83.00 129 LYS A O 1
ATOM 1061 N N . ARG A 1 130 ? -1.827 -5.885 17.793 1.00 80.56 130 ARG A N 1
ATOM 1062 C CA . ARG A 1 130 ? -3.295 -5.983 17.807 1.00 80.56 130 ARG A CA 1
ATOM 1063 C C . ARG A 1 130 ? -3.790 -7.404 17.554 1.00 80.56 130 ARG A C 1
ATOM 1065 O O . ARG A 1 130 ? -4.997 -7.597 17.454 1.00 80.56 130 ARG A O 1
ATOM 1072 N N . ILE A 1 131 ? -2.889 -8.385 17.499 1.00 71.19 131 ILE A N 1
ATOM 1073 C CA . ILE A 1 131 ? -3.196 -9.736 17.031 1.00 71.19 131 ILE A CA 1
ATOM 1074 C C . ILE A 1 131 ? -4.250 -10.444 17.898 1.00 71.19 131 ILE A C 1
ATOM 1076 O O . ILE A 1 131 ? -5.055 -11.201 17.373 1.00 71.19 131 ILE A O 1
ATOM 1080 N N . ARG A 1 132 ? -4.343 -10.111 19.195 1.00 64.50 132 ARG A N 1
ATOM 1081 C CA . ARG A 1 132 ? -5.380 -10.639 20.106 1.00 64.50 132 ARG A CA 1
ATOM 1082 C C . ARG A 1 132 ? -6.810 -10.341 19.628 1.00 64.50 132 ARG A C 1
ATOM 1084 O O . ARG A 1 132 ? -7.653 -11.222 19.652 1.00 64.50 132 ARG A O 1
ATOM 1091 N N . PHE A 1 133 ? -7.046 -9.172 19.024 1.00 64.38 133 PHE A N 1
ATOM 1092 C CA . PHE A 1 133 ? -8.361 -8.795 18.478 1.00 64.38 133 PHE A CA 1
ATOM 1093 C C . PHE A 1 133 ? -8.833 -9.683 17.306 1.00 64.38 133 PHE A C 1
ATOM 1095 O O . PHE A 1 133 ? -9.986 -9.608 16.889 1.00 64.38 133 PHE A O 1
ATOM 1102 N N . TYR A 1 134 ? -7.946 -10.493 16.725 1.00 57.34 134 TYR A N 1
ATOM 1103 C CA . TYR A 1 134 ? -8.293 -11.412 15.640 1.00 57.34 134 TYR A CA 1
ATOM 1104 C C . TYR A 1 134 ? -8.791 -12.774 16.142 1.00 57.34 134 TYR A C 1
ATOM 1106 O O . TYR A 1 134 ? -9.482 -13.466 15.384 1.00 57.34 134 TYR A O 1
ATOM 1114 N N . TYR A 1 135 ? -8.441 -13.129 17.382 1.00 55.06 135 TYR A N 1
ATOM 1115 C CA . TYR A 1 135 ? -8.716 -14.422 18.012 1.00 55.06 135 TYR A CA 1
ATOM 1116 C C . TYR A 1 135 ? -9.787 -14.353 19.120 1.00 55.06 135 TYR A C 1
ATOM 1118 O O . TYR A 1 135 ? -10.317 -15.401 19.474 1.00 55.06 135 TYR A O 1
ATOM 1126 N N . ASP A 1 136 ? -10.149 -13.146 19.581 1.00 47.25 136 ASP A N 1
ATOM 1127 C CA . ASP A 1 136 ? -11.255 -12.862 20.521 1.00 47.25 136 ASP A CA 1
ATOM 1128 C C . ASP A 1 136 ? -12.584 -12.486 19.802 1.00 47.25 136 ASP A C 1
ATOM 1130 O O . ASP A 1 136 ? -13.678 -12.953 20.195 1.00 47.25 136 ASP A O 1
#

Foldseek 3Di:
DDLLVLLLVLLVVLVVLLVVLVVLLVVCVVVVVLDPVSVVVNVVSVVVNVVSVVSNLCSVANDPCSVVCLCVDPDPLSVLLSVLVVLLVVLVVVQVVCCVVPVDGDPSNVVSSVSVVVSSVSVVVVCVVVVVSNVD

pLDDT: mean 89.01, std 9.43, range [47.25, 97.69]

Radius of gyration: 15.71 Å; chains: 1; bounding box: 38×29×42 Å

Secondary structure (DSSP, 8-state):
--HHHHHHHHHHHHHHHHHHHHHHHHHHHHTTT--HHHHHHHHHHHHHHHHHHHHHHHHHH-TTTHHHHHHT--SHHHHHHHHHHHHHHHHHHHHHHHHHHH-S--HHHHHHHHHHHHHHHHHHHHHHTTGGGGT-

Sequence (136 aa):
MTKIGKLRLCNRLLFFMTLMIFVSSVQLEIIGSSNPFWIWGHIFVGCLFVGNVVWHLYLHYGWNSWIRRVYRQKKIMNKWLSVLIILTCMSAIIAVFHWMVTYIHSPIGGIHGKVGLIFLLLALGHVIKRIRFYYD